Protein AF-A0A9E1IPB1-F1 (afdb_monomer_lite)

Radius of gyration: 20.77 Å; chains: 1; bounding box: 50×33×53 Å

Sequence (173 aa):
KVLGEGFGDGASAYLIPNDGGSPVAAKELKVLGAVVLEVTTPKDLGAGEYAVSVEMGGKTAKLAKAVTVAVQKEDVPCNPDVNFTIQVSKERKEIVFDRMYLRQKREVFRLTLREVDQVEYEIVPVDAGKCHVVYLRTTDGRRIIFSDELDEDLKDFAWALSRDLGKPAVEIK

Structure (mmCIF, N/CA/C/O backbone):
data_AF-A0A9E1IPB1-F1
#
_entry.id   AF-A0A9E1IPB1-F1
#
loop_
_atom_site.group_PDB
_atom_site.id
_atom_site.type_symbol
_atom_site.label_atom_id
_atom_site.label_alt_id
_atom_site.label_comp_id
_atom_site.label_asym_id
_atom_site.label_entity_id
_atom_site.label_seq_id
_atom_site.pdbx_PDB_ins_code
_atom_site.Cartn_x
_atom_site.Cartn_y
_atom_site.Cartn_z
_atom_site.occupancy
_atom_site.B_iso_or_equiv
_atom_site.auth_seq_id
_atom_site.auth_comp_id
_atom_site.auth_asym_id
_atom_site.auth_atom_id
_atom_site.pdbx_PDB_model_num
ATOM 1 N N . LYS A 1 1 ? -10.998 -3.470 25.625 1.00 38.94 1 LYS A N 1
ATOM 2 C CA . LYS A 1 1 ? -12.407 -3.645 26.057 1.00 38.94 1 LYS A CA 1
ATOM 3 C C . LYS A 1 1 ? -12.679 -2.637 27.162 1.00 38.94 1 LYS A C 1
ATOM 5 O O . LYS A 1 1 ? -12.005 -2.714 28.180 1.00 38.94 1 LYS A O 1
ATOM 10 N N . VAL A 1 2 ? -13.567 -1.669 26.934 1.00 37.44 2 VAL A N 1
ATOM 11 C CA . VAL A 1 2 ? -14.004 -0.732 27.982 1.00 37.44 2 VAL A CA 1
ATOM 12 C C . VAL A 1 2 ? -15.048 -1.466 28.813 1.00 37.44 2 VAL A C 1
ATOM 14 O O . VAL A 1 2 ? -16.058 -1.889 28.259 1.00 37.44 2 VAL A O 1
ATOM 17 N N . LEU A 1 3 ? -14.755 -1.695 30.093 1.00 38.50 3 LEU A N 1
ATOM 18 C CA . LEU A 1 3 ? -15.676 -2.334 31.028 1.00 38.50 3 LEU A CA 1
ATOM 19 C C . LEU A 1 3 ? -16.442 -1.235 31.764 1.00 38.50 3 LEU A C 1
ATOM 21 O O . LEU A 1 3 ? -15.841 -0.452 32.495 1.00 38.50 3 LEU A O 1
ATOM 25 N N . GLY A 1 4 ? -17.753 -1.168 31.563 1.00 42.09 4 GLY A N 1
ATOM 26 C CA . GLY A 1 4 ? -18.624 -0.282 32.324 1.00 42.09 4 GLY A CA 1
ATOM 27 C C . GLY A 1 4 ? -20.047 -0.809 32.307 1.00 42.09 4 GLY A C 1
ATOM 28 O O . GLY A 1 4 ? -20.657 -0.869 31.245 1.00 42.09 4 GLY A O 1
ATOM 29 N N . GLU A 1 5 ? -20.558 -1.209 33.471 1.00 43.00 5 GLU A N 1
ATOM 30 C CA . GLU A 1 5 ? -21.979 -1.503 33.641 1.00 43.00 5 GLU A CA 1
ATOM 31 C C . GLU A 1 5 ? -22.799 -0.231 33.408 1.00 43.00 5 GLU A C 1
ATOM 33 O O . GLU A 1 5 ? -22.534 0.817 34.001 1.00 43.00 5 GLU A O 1
ATOM 38 N N . GLY A 1 6 ? -23.807 -0.330 32.541 1.00 50.62 6 GLY A N 1
ATOM 39 C CA . GLY A 1 6 ? -24.823 0.707 32.372 1.00 50.62 6 GLY A CA 1
ATOM 40 C C . GLY A 1 6 ? -24.663 1.622 31.162 1.00 50.62 6 GLY A C 1
ATOM 41 O O . GLY A 1 6 ? -25.497 2.502 31.017 1.00 50.62 6 GLY A O 1
ATOM 42 N N . PHE A 1 7 ? -23.678 1.428 30.280 1.00 56.16 7 PHE A N 1
ATOM 43 C CA . PHE A 1 7 ? -23.628 2.131 28.990 1.00 56.16 7 PHE A CA 1
ATOM 44 C C . PHE A 1 7 ? -24.580 1.456 27.984 1.00 56.16 7 PHE A C 1
ATOM 46 O O . PHE A 1 7 ? -24.237 0.435 27.394 1.00 56.16 7 PHE A O 1
ATOM 53 N N . GLY A 1 8 ? -25.802 1.982 27.856 1.00 55.22 8 GLY A N 1
ATOM 54 C CA . GLY A 1 8 ? -26.822 1.513 26.907 1.00 55.22 8 GLY A CA 1
ATOM 55 C C . GLY A 1 8 ? -26.853 2.311 25.597 1.00 55.22 8 GLY A C 1
ATOM 56 O O . GLY A 1 8 ? -25.920 3.054 25.284 1.00 55.22 8 GLY A O 1
ATOM 57 N N . ASP A 1 9 ? -27.951 2.172 24.847 1.00 57.19 9 ASP A N 1
ATOM 58 C CA . ASP A 1 9 ? -28.230 2.978 23.651 1.00 57.19 9 ASP A CA 1
ATOM 59 C C . ASP A 1 9 ? -28.211 4.481 23.991 1.00 57.19 9 ASP A C 1
ATOM 61 O O . ASP A 1 9 ? -28.838 4.922 24.956 1.00 57.19 9 ASP A O 1
ATOM 65 N N . GLY A 1 10 ? -27.478 5.272 23.199 1.00 61.69 10 GLY A N 1
ATOM 66 C CA . GLY A 1 10 ? -27.316 6.721 23.400 1.00 61.69 10 GLY A CA 1
ATOM 67 C C . GLY A 1 10 ? -25.997 7.159 24.052 1.00 61.69 10 GLY A C 1
ATOM 68 O O . GLY A 1 10 ? -25.821 8.348 24.314 1.00 61.69 10 GLY A O 1
ATOM 69 N N . ALA A 1 11 ? -25.064 6.237 24.304 1.00 71.88 11 ALA A N 1
ATOM 70 C CA . ALA A 1 11 ? -23.696 6.582 24.680 1.00 71.88 11 ALA A CA 1
ATOM 71 C C . ALA A 1 11 ? -22.894 7.138 23.483 1.00 71.88 11 ALA A C 1
ATOM 73 O O . ALA A 1 11 ? -23.010 6.648 22.359 1.00 71.88 11 ALA A O 1
ATOM 74 N N . SER A 1 12 ? -22.034 8.123 23.744 1.00 78.44 12 SER A N 1
ATOM 75 C CA . SER A 1 12 ? -21.074 8.663 22.772 1.00 78.44 12 SER A CA 1
ATOM 76 C C . SER A 1 12 ? -19.667 8.187 23.111 1.00 78.44 12 SER A C 1
ATOM 78 O O . SER A 1 12 ? -19.301 8.130 24.284 1.00 78.44 12 SER A O 1
ATOM 80 N N . ALA A 1 13 ? -18.859 7.868 22.099 1.00 82.62 13 ALA A N 1
ATOM 81 C CA . ALA A 1 13 ? -17.469 7.462 22.285 1.00 82.62 13 ALA A CA 1
ATOM 82 C C . ALA A 1 13 ? -16.500 8.386 21.544 1.00 82.62 13 ALA A C 1
ATOM 84 O O . ALA A 1 13 ? -16.724 8.768 20.395 1.00 82.62 13 ALA A O 1
ATOM 85 N N . TYR A 1 14 ? -15.388 8.688 22.207 1.00 85.38 14 TYR A N 1
ATOM 86 C CA . TYR A 1 14 ? -14.323 9.548 21.714 1.00 85.38 14 TYR A CA 1
ATOM 87 C C . TYR A 1 14 ? -12.971 8.853 21.861 1.00 85.38 14 TYR A C 1
ATOM 89 O O . TYR A 1 14 ? -12.685 8.224 22.882 1.00 85.38 14 TYR A O 1
ATOM 97 N N . LEU A 1 15 ? -12.131 9.003 20.846 1.00 84.38 15 LEU A N 1
ATOM 98 C CA . LEU A 1 15 ? -10.727 8.621 20.836 1.00 84.38 15 LEU A CA 1
ATOM 99 C C . LEU A 1 15 ? -9.908 9.854 21.206 1.00 84.38 15 LEU A C 1
ATOM 101 O O . LEU A 1 15 ? -9.942 10.859 20.502 1.00 84.38 15 LEU A O 1
ATOM 105 N N . ILE A 1 16 ? -9.196 9.792 22.323 1.00 86.25 16 ILE A N 1
ATOM 106 C CA . ILE A 1 16 ? -8.392 10.897 22.841 1.00 86.25 16 ILE A CA 1
ATOM 107 C C . ILE A 1 16 ? -6.921 10.566 22.586 1.00 86.25 16 ILE A C 1
ATOM 109 O O . ILE A 1 16 ? -6.433 9.594 23.168 1.00 86.25 16 ILE A O 1
ATOM 113 N N . PRO A 1 17 ? -6.215 11.336 21.745 1.00 81.75 17 PRO A N 1
ATOM 114 C CA . PRO A 1 17 ? -4.776 11.185 21.565 1.00 81.75 17 PRO A CA 1
ATOM 115 C C . PRO A 1 17 ? -4.043 11.339 22.907 1.00 81.75 17 PRO A C 1
ATOM 117 O O . PRO A 1 17 ? -4.264 12.306 23.638 1.00 81.75 17 PRO A O 1
ATOM 120 N N . ASN A 1 18 ? -3.171 10.393 23.258 1.00 79.81 18 ASN A N 1
ATOM 121 C CA . ASN A 1 18 ? -2.411 10.467 24.514 1.00 79.81 18 ASN A CA 1
ATOM 122 C C . ASN A 1 18 ? -1.346 11.577 24.514 1.00 79.81 18 ASN A C 1
ATOM 124 O O . ASN A 1 18 ? -0.842 11.935 25.576 1.00 79.81 18 ASN A O 1
ATOM 128 N N . ASP A 1 19 ? -1.000 12.108 23.345 1.00 76.19 19 ASP A N 1
ATOM 129 C CA . ASP A 1 19 ? -0.062 13.217 23.153 1.00 76.19 19 ASP A CA 1
ATOM 130 C C . ASP A 1 19 ? -0.698 14.604 23.376 1.00 76.19 19 ASP A C 1
ATOM 132 O O . ASP A 1 19 ? -0.026 15.622 23.226 1.00 76.19 19 ASP A O 1
ATOM 136 N N . GLY A 1 20 ? -1.974 14.660 23.775 1.00 71.62 20 GLY A N 1
ATOM 137 C CA . GLY A 1 20 ? -2.682 15.909 24.064 1.00 71.62 20 GLY A CA 1
ATOM 138 C C . GLY A 1 20 ? -3.414 16.517 22.865 1.00 71.62 20 GLY A 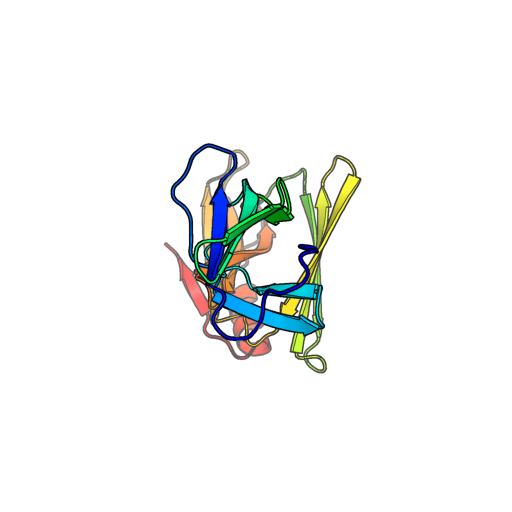C 1
ATOM 139 O O . GLY A 1 20 ? -3.884 17.651 22.958 1.00 71.62 20 GLY A O 1
ATOM 140 N N . GLY A 1 21 ? -3.537 15.782 21.755 1.00 75.31 21 GLY A N 1
ATOM 141 C CA . GLY A 1 21 ? -4.368 16.179 20.621 1.00 75.31 21 GLY A CA 1
ATOM 142 C C . GLY A 1 21 ? -5.871 16.276 20.940 1.00 75.31 21 GLY A C 1
ATOM 143 O O . GLY A 1 21 ? -6.357 15.848 21.990 1.00 75.31 21 GLY A O 1
ATOM 144 N N . SER A 1 22 ? -6.632 16.845 20.001 1.00 79.62 22 SER A N 1
ATOM 145 C CA . SER A 1 22 ? -8.088 16.986 20.144 1.00 79.62 22 SER A CA 1
ATOM 146 C C . SER A 1 22 ? -8.796 15.624 20.093 1.00 79.62 22 SER A C 1
ATOM 148 O O . SER A 1 22 ? -8.424 14.783 19.272 1.00 79.62 22 SER A O 1
ATOM 150 N N . PRO A 1 23 ? -9.834 15.394 20.921 1.00 83.69 23 PRO A N 1
ATOM 151 C CA . PRO A 1 23 ? -10.641 14.183 20.843 1.00 83.69 23 PRO A CA 1
ATOM 152 C C . PRO A 1 23 ? -11.292 14.018 19.468 1.00 83.69 23 PRO A C 1
ATOM 154 O O . PRO A 1 23 ? -11.878 14.957 18.930 1.00 83.69 23 PRO A O 1
ATOM 157 N N . VAL A 1 24 ? -11.239 12.805 18.927 1.00 84.25 24 VAL A N 1
ATOM 158 C CA . VAL A 1 24 ? -11.887 12.426 17.669 1.00 84.25 24 VAL A CA 1
ATOM 159 C C . VAL A 1 24 ? -13.099 11.561 17.990 1.00 84.25 24 VAL A C 1
ATOM 161 O O . VAL A 1 24 ? -12.994 10.610 18.764 1.00 84.25 24 VAL A O 1
ATOM 164 N N . ALA A 1 25 ? -14.261 11.864 17.414 1.00 82.19 25 ALA A N 1
ATOM 165 C CA . ALA A 1 25 ? -15.437 11.015 17.584 1.00 82.19 25 ALA A CA 1
ATOM 166 C C . ALA A 1 25 ? -15.171 9.616 17.003 1.00 82.19 25 ALA A C 1
ATOM 168 O O . ALA A 1 25 ? -14.642 9.475 15.897 1.00 82.19 25 ALA A O 1
ATOM 169 N N . ALA A 1 26 ? -15.535 8.573 17.748 1.00 77.81 26 ALA A N 1
ATOM 170 C CA . ALA A 1 26 ? -15.526 7.224 17.208 1.00 77.81 26 ALA A CA 1
ATOM 171 C C . ALA A 1 26 ? -16.524 7.118 16.047 1.00 77.81 26 ALA A C 1
ATOM 173 O O . ALA A 1 26 ? -17.582 7.747 16.062 1.00 77.81 26 ALA A O 1
ATOM 174 N N . LYS A 1 27 ? -16.199 6.294 15.049 1.00 74.94 27 LYS A N 1
ATOM 175 C CA . LYS A 1 27 ? -17.063 6.099 13.881 1.00 74.94 27 LYS A CA 1
ATOM 176 C C . LYS A 1 27 ? -18.357 5.377 14.251 1.00 74.94 27 LYS A C 1
ATOM 178 O O . LYS A 1 27 ? -19.410 5.670 13.699 1.00 74.94 27 LYS A O 1
ATOM 183 N N . GLU A 1 28 ? -18.256 4.409 15.153 1.00 72.69 28 GLU A N 1
ATOM 184 C CA . GLU A 1 28 ? -19.389 3.623 15.627 1.00 72.69 28 GLU A CA 1
ATOM 185 C C . GLU A 1 28 ? -19.116 3.134 17.051 1.00 72.69 28 GLU A C 1
ATOM 187 O O . GLU A 1 28 ? -17.975 2.797 17.386 1.00 72.69 28 GLU A O 1
ATOM 192 N N . LEU A 1 29 ? -20.169 3.077 17.864 1.00 68.75 29 LEU A N 1
ATOM 193 C CA . LEU A 1 29 ? -20.179 2.451 19.179 1.00 68.75 29 LEU A CA 1
ATOM 194 C C . LEU A 1 29 ? -21.275 1.384 19.188 1.00 68.75 29 LEU A C 1
ATOM 196 O O . LEU A 1 29 ? -22.448 1.712 19.022 1.00 68.75 29 LEU A O 1
ATOM 200 N N . LYS A 1 30 ? -20.905 0.119 19.393 1.00 67.62 30 LYS A N 1
ATOM 201 C CA . LYS A 1 30 ? -21.857 -0.987 19.558 1.00 67.62 30 LYS A CA 1
ATOM 202 C C . LYS A 1 30 ? -21.844 -1.499 20.986 1.00 67.62 30 LYS A C 1
ATOM 204 O O . LYS A 1 30 ? -20.783 -1.787 21.542 1.00 67.62 30 LYS A O 1
ATOM 209 N N . VAL A 1 31 ? -23.035 -1.676 21.545 1.00 66.38 31 VAL A N 1
ATOM 210 C CA . VAL A 1 31 ? -23.239 -2.319 22.843 1.00 66.38 31 VAL A CA 1
ATOM 211 C C . VAL A 1 31 ? -23.420 -3.817 22.607 1.00 66.38 31 VAL A C 1
ATOM 213 O O . VAL A 1 31 ? -24.425 -4.250 22.052 1.00 66.38 31 VAL A O 1
ATOM 216 N N . LEU A 1 32 ? -22.430 -4.619 23.000 1.00 65.81 32 LEU A N 1
ATOM 217 C CA . LEU A 1 32 ? -22.454 -6.083 22.847 1.00 65.81 32 LEU A CA 1
ATOM 218 C C . LEU A 1 32 ? -22.991 -6.802 24.097 1.00 65.81 32 LEU A C 1
ATOM 220 O O . LEU A 1 32 ? -23.082 -8.027 24.131 1.00 65.81 32 LEU A O 1
ATOM 224 N N . GLY A 1 33 ? -23.315 -6.047 25.144 1.00 58.88 33 GLY A N 1
ATOM 225 C CA . GLY A 1 33 ? -23.842 -6.527 26.416 1.00 58.88 33 GLY A CA 1
ATOM 226 C C . GLY A 1 33 ? -23.664 -5.471 27.502 1.00 58.88 33 GLY A C 1
ATOM 227 O O . GLY A 1 33 ? -23.094 -4.413 27.248 1.00 58.88 33 GLY A O 1
ATOM 228 N N . ALA A 1 34 ? -24.091 -5.777 28.728 1.00 58.97 34 ALA A N 1
ATOM 229 C CA . ALA A 1 34 ? -24.125 -4.813 29.834 1.00 58.97 34 ALA A CA 1
ATOM 230 C C . ALA A 1 34 ? -22.776 -4.137 30.157 1.00 58.97 34 ALA A C 1
ATOM 232 O O . ALA A 1 34 ? -22.778 -3.083 30.784 1.00 58.97 34 ALA A O 1
ATOM 233 N N . VAL A 1 35 ? -21.648 -4.738 29.751 1.00 58.81 35 VAL A N 1
ATOM 234 C CA . VAL A 1 35 ? -20.284 -4.312 30.123 1.00 58.81 35 VAL A CA 1
ATOM 235 C C . VAL A 1 35 ? -19.312 -4.307 28.934 1.00 58.81 35 VAL A C 1
ATOM 237 O O . VAL A 1 35 ? -18.114 -4.104 29.117 1.00 58.81 35 VAL A O 1
ATOM 240 N N . VAL A 1 36 ? -19.778 -4.581 27.710 1.00 61.47 36 VAL A N 1
ATOM 241 C CA . VAL A 1 36 ? -18.894 -4.709 26.540 1.00 61.47 36 VAL A CA 1
ATOM 242 C C . VAL A 1 36 ? -19.311 -3.725 25.463 1.00 61.47 36 VAL A C 1
ATOM 244 O O . VAL A 1 36 ? -20.371 -3.860 24.858 1.00 61.47 36 VAL A O 1
ATOM 247 N N . LEU A 1 37 ? -18.418 -2.774 25.205 1.00 64.50 37 LEU A N 1
ATOM 248 C CA . LEU A 1 37 ? -18.525 -1.813 24.120 1.00 64.50 37 LEU A CA 1
ATOM 249 C C . LEU A 1 37 ? -17.489 -2.128 23.041 1.00 64.50 37 LEU A C 1
ATOM 251 O O . LEU A 1 37 ? -16.305 -2.332 23.340 1.00 64.50 37 LEU A O 1
ATOM 255 N N . GLU A 1 38 ? -17.939 -2.142 21.795 1.00 68.44 38 GLU A N 1
ATOM 256 C CA . GLU A 1 38 ? -17.093 -2.186 20.608 1.00 68.44 38 GLU A CA 1
ATOM 257 C C . GLU A 1 38 ? -17.054 -0.794 19.978 1.00 68.44 38 GLU A C 1
ATOM 259 O O . GLU A 1 38 ? -18.092 -0.185 19.727 1.00 68.44 38 GLU A O 1
ATOM 264 N N . VAL A 1 39 ? -15.844 -0.282 19.758 1.00 70.06 39 VAL A N 1
ATOM 265 C CA . VAL A 1 39 ?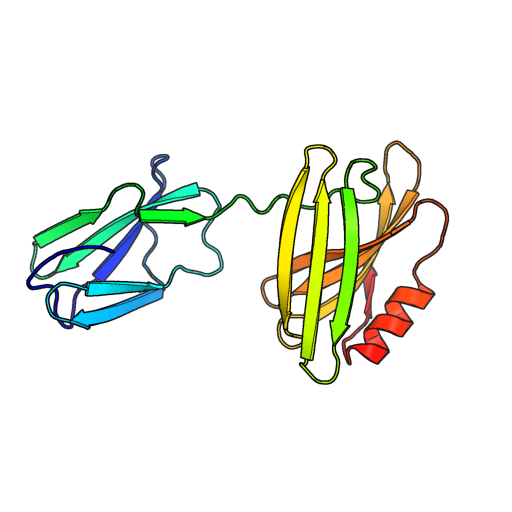 -15.599 1.056 19.214 1.00 70.06 39 VAL A CA 1
ATOM 266 C C . VAL A 1 39 ? -14.911 0.898 17.870 1.00 70.06 39 VAL A C 1
ATOM 268 O O . VAL A 1 39 ? -13.827 0.320 17.799 1.00 70.06 39 VAL A O 1
ATOM 271 N N . THR A 1 40 ? -15.515 1.438 16.817 1.00 70.31 40 THR A N 1
ATOM 272 C CA . THR A 1 40 ? -14.900 1.474 15.488 1.00 70.31 40 THR A CA 1
ATOM 273 C C . THR A 1 40 ? -14.125 2.774 15.321 1.00 70.31 40 THR A C 1
ATOM 275 O O . THR A 1 40 ? -14.680 3.868 15.459 1.00 70.31 40 THR A O 1
ATOM 278 N N . THR A 1 41 ? -12.836 2.668 15.007 1.00 71.50 41 THR A N 1
ATOM 279 C CA . THR A 1 41 ? -11.979 3.827 14.742 1.00 71.50 41 THR A CA 1
ATOM 280 C C . THR A 1 41 ? -12.264 4.417 13.352 1.00 71.50 41 THR A C 1
ATOM 282 O O . THR A 1 41 ? -12.526 3.664 12.407 1.00 71.50 41 THR A O 1
ATOM 285 N N . PRO A 1 42 ? -12.200 5.749 13.182 1.00 70.69 42 PRO A N 1
ATOM 286 C CA . PRO A 1 42 ? -12.073 6.379 11.867 1.00 70.69 42 PRO A CA 1
ATOM 287 C C . PRO A 1 42 ? -10.902 5.778 11.073 1.00 70.69 42 PRO A C 1
ATOM 289 O O . PRO A 1 42 ? -9.905 5.364 11.667 1.00 70.69 42 PRO A O 1
ATOM 292 N N . LYS A 1 43 ? -11.020 5.706 9.739 1.00 63.78 43 LYS A N 1
ATOM 293 C CA . LYS A 1 43 ? -9.962 5.138 8.875 1.00 63.78 43 LYS A CA 1
ATOM 294 C C . LYS A 1 43 ? -8.730 6.045 8.794 1.00 63.78 43 LYS A C 1
ATOM 296 O O . LYS A 1 43 ? -7.619 5.572 8.614 1.00 63.78 43 LYS A O 1
ATOM 301 N N . ASP A 1 44 ? -8.973 7.330 8.960 1.00 66.19 44 ASP A N 1
ATOM 302 C CA . ASP A 1 44 ? -8.075 8.466 8.809 1.00 66.19 44 ASP A CA 1
ATOM 303 C C . ASP A 1 44 ? -7.557 8.950 10.177 1.00 66.19 44 ASP A C 1
ATOM 305 O O . ASP A 1 44 ? -7.050 10.062 10.325 1.00 66.19 44 ASP A O 1
ATOM 309 N N . LEU A 1 45 ? -7.665 8.092 11.201 1.00 72.25 45 LEU A N 1
ATOM 310 C CA . LEU A 1 45 ? -7.038 8.346 12.487 1.00 72.25 45 LEU A CA 1
ATOM 311 C C . LEU A 1 45 ? -5.516 8.341 12.307 1.00 72.25 45 LEU A C 1
ATOM 313 O O . LEU A 1 45 ? -4.946 7.391 11.768 1.00 72.25 45 LEU A O 1
ATOM 317 N N . GLY A 1 46 ? -4.871 9.408 12.773 1.00 67.94 46 GLY A N 1
ATOM 318 C CA . GLY A 1 46 ? -3.419 9.492 12.807 1.00 67.94 46 GLY A CA 1
ATOM 319 C C . GLY A 1 46 ? -2.800 8.340 13.597 1.00 67.94 46 GLY A C 1
ATOM 320 O O . GLY A 1 46 ? -3.443 7.655 14.393 1.00 67.94 46 GLY A O 1
ATOM 321 N N . ALA A 1 47 ? -1.517 8.114 13.367 1.00 72.25 47 ALA A N 1
ATOM 322 C CA . ALA A 1 47 ? -0.774 7.156 14.158 1.00 72.25 47 ALA A CA 1
ATOM 323 C C . ALA A 1 47 ? -0.583 7.651 15.596 1.00 72.25 47 ALA A C 1
ATOM 325 O O . ALA A 1 47 ? -0.325 8.831 15.817 1.00 72.25 47 ALA A O 1
ATOM 326 N N . GLY A 1 48 ? -0.657 6.745 16.568 1.00 74.19 48 GLY A N 1
ATOM 327 C CA . GLY A 1 48 ? -0.477 7.079 17.976 1.00 74.19 48 GLY A CA 1
ATOM 328 C C . GLY A 1 48 ? -1.194 6.133 18.931 1.00 74.19 48 GLY A C 1
ATOM 329 O O . GLY A 1 48 ? -1.906 5.208 18.534 1.00 74.19 48 GLY A O 1
ATOM 330 N N . GLU A 1 49 ? -1.000 6.370 20.225 1.00 82.44 49 GLU A N 1
ATOM 331 C CA . GLU A 1 49 ? -1.808 5.748 21.270 1.00 82.44 49 GLU A CA 1
ATOM 332 C C . GLU A 1 49 ? -3.003 6.644 21.599 1.00 82.44 49 GLU A C 1
ATOM 334 O O . GLU A 1 49 ? -2.850 7.835 21.871 1.00 82.44 49 GLU A O 1
ATOM 339 N N . TYR A 1 50 ? -4.185 6.043 21.639 1.00 81.75 50 TYR A N 1
ATOM 340 C CA . TYR A 1 50 ? -5.437 6.710 21.944 1.00 81.75 50 TYR A CA 1
ATOM 341 C C . TYR A 1 50 ? -6.072 6.083 23.187 1.00 81.75 50 TYR A C 1
ATOM 343 O O . TYR A 1 50 ? -6.178 4.857 23.330 1.00 81.75 50 TYR A O 1
ATOM 351 N N . ALA A 1 51 ? -6.529 6.934 24.097 1.00 84.31 51 ALA A N 1
ATOM 352 C CA . ALA A 1 51 ? -7.493 6.561 25.117 1.00 84.31 51 ALA A CA 1
ATOM 353 C C . ALA A 1 51 ? -8.907 6.547 24.517 1.00 84.31 51 ALA A C 1
ATOM 355 O O . ALA A 1 51 ? -9.207 7.291 23.587 1.00 84.31 51 ALA A O 1
ATOM 356 N N . VAL A 1 52 ? -9.794 5.722 25.065 1.00 83.38 52 VAL A N 1
ATOM 357 C CA . VAL A 1 52 ? -11.224 5.743 24.725 1.00 83.38 52 VAL A CA 1
ATOM 358 C C . VAL A 1 52 ? -11.978 6.377 25.885 1.00 83.38 52 VAL A C 1
ATOM 360 O O . VAL A 1 52 ? -11.833 5.935 27.024 1.00 83.38 52 VAL A O 1
ATOM 363 N N . SER A 1 53 ? -12.786 7.394 25.598 1.00 84.19 53 SER A N 1
ATOM 364 C CA . SER A 1 53 ? -13.711 8.019 26.543 1.00 84.19 53 SER A CA 1
ATOM 365 C C . SER A 1 53 ? -15.139 7.750 26.094 1.00 84.19 53 SER A C 1
ATOM 367 O O . SER A 1 53 ? -15.477 8.037 24.949 1.00 84.19 53 SER A O 1
ATOM 369 N N . VAL A 1 54 ? -15.965 7.202 26.979 1.00 82.56 54 VAL A N 1
ATOM 370 C CA . VAL A 1 54 ? -17.386 6.944 26.730 1.00 82.56 54 VAL A CA 1
ATOM 371 C C . VAL A 1 54 ? -18.207 7.819 27.662 1.00 82.56 54 VAL A C 1
ATOM 373 O O . VAL A 1 54 ? -17.987 7.802 28.874 1.00 82.56 54 VAL A O 1
ATOM 376 N N . GLU A 1 55 ? -19.140 8.576 27.099 1.00 81.19 55 GLU A N 1
ATOM 377 C CA . GLU A 1 55 ? -20.017 9.488 27.828 1.00 81.19 55 GLU A CA 1
ATOM 378 C C . GLU A 1 55 ? -21.475 9.068 27.692 1.00 81.19 55 GLU A C 1
ATOM 380 O O . GLU A 1 55 ? -21.955 8.792 26.593 1.00 81.19 55 GLU A O 1
ATOM 385 N N . MET A 1 56 ? -22.191 9.031 28.816 1.00 75.94 56 MET A N 1
ATOM 386 C CA . MET A 1 56 ? -23.625 8.763 28.834 1.00 75.94 56 MET A CA 1
ATOM 387 C C . MET A 1 56 ? -24.270 9.362 30.088 1.00 75.94 56 MET A C 1
ATOM 389 O O . MET A 1 56 ? -23.835 9.094 31.208 1.00 75.94 56 MET A O 1
ATOM 393 N N . GLY A 1 57 ? -25.315 10.178 29.914 1.00 70.38 57 GLY A N 1
ATOM 394 C CA . GLY A 1 57 ? -26.094 10.735 31.030 1.00 70.38 57 GLY A CA 1
ATOM 395 C C . GLY A 1 57 ? -25.261 11.517 32.057 1.00 70.38 57 GLY A C 1
ATOM 396 O O . GLY A 1 57 ? -25.529 11.428 33.252 1.00 70.38 57 GLY A O 1
ATOM 397 N N . GLY A 1 58 ? -24.211 12.217 31.611 1.00 73.12 58 GLY A N 1
ATOM 398 C CA . GLY A 1 58 ? -23.290 12.965 32.479 1.00 73.12 58 GLY A CA 1
ATOM 399 C C . GLY A 1 58 ? -22.236 12.115 33.201 1.00 73.12 58 GLY A C 1
ATOM 400 O O . GLY A 1 58 ? -21.455 12.655 33.982 1.00 73.12 58 GLY A O 1
ATOM 401 N N . LYS A 1 59 ? -22.184 10.799 32.954 1.00 73.56 59 LYS A N 1
ATOM 402 C CA . LYS A 1 59 ? -21.106 9.917 33.419 1.00 73.56 59 LYS A CA 1
ATOM 403 C C . LYS A 1 59 ? -20.082 9.709 32.309 1.00 73.56 59 LYS A C 1
ATOM 405 O O . LYS A 1 59 ? -20.460 9.454 31.167 1.00 73.56 59 LYS A O 1
ATOM 410 N N . THR A 1 60 ? -18.802 9.734 32.672 1.00 78.44 60 THR A N 1
ATOM 411 C CA . THR A 1 60 ? -17.687 9.475 31.755 1.00 78.44 60 THR A CA 1
ATOM 412 C C . THR A 1 60 ? -16.879 8.278 32.247 1.00 78.44 60 THR A C 1
ATOM 414 O O . THR A 1 60 ? -16.409 8.275 33.384 1.00 78.44 60 THR A O 1
ATOM 417 N N . ALA A 1 61 ? -16.670 7.282 31.387 1.00 76.62 61 ALA A N 1
ATOM 418 C CA . ALA A 1 61 ? -15.694 6.215 31.604 1.00 76.62 61 ALA A CA 1
ATOM 419 C C . ALA A 1 61 ? -14.516 6.393 30.645 1.00 76.62 61 ALA A C 1
ATOM 421 O O . ALA A 1 61 ? -14.713 6.603 29.450 1.00 76.62 61 ALA A O 1
ATOM 422 N N . LYS A 1 62 ? -13.287 6.291 31.160 1.00 76.62 62 LYS A N 1
ATOM 423 C CA . LYS A 1 62 ? -12.062 6.393 30.359 1.00 76.62 62 LYS A CA 1
ATOM 424 C C . LYS A 1 62 ? -11.248 5.116 30.462 1.00 76.62 62 LYS A C 1
ATOM 426 O O . LYS A 1 62 ? -10.962 4.647 31.560 1.00 76.62 62 LYS A O 1
ATOM 431 N N . LEU A 1 63 ? -10.826 4.599 29.315 1.00 74.94 63 LEU A N 1
ATOM 432 C CA . LEU A 1 63 ? -9.839 3.535 29.212 1.00 74.94 63 LEU A CA 1
ATOM 433 C C . LEU A 1 63 ? -8.578 4.107 28.567 1.00 74.94 63 LEU A C 1
ATOM 435 O O . LEU A 1 63 ? -8.560 4.410 27.373 1.00 74.94 63 LEU A O 1
ATOM 439 N N . ALA A 1 64 ? -7.532 4.280 29.370 1.00 73.62 64 ALA A N 1
ATOM 440 C CA . ALA A 1 64 ? -6.240 4.750 28.885 1.00 73.62 64 ALA A CA 1
ATOM 441 C C . ALA A 1 64 ? -5.585 3.699 27.976 1.00 73.62 64 ALA A C 1
ATOM 443 O O . ALA A 1 64 ? -5.713 2.502 28.232 1.00 73.62 64 ALA A O 1
ATOM 444 N N . LYS A 1 65 ? -4.870 4.156 26.935 1.00 70.75 65 LYS A N 1
ATOM 445 C CA . LYS A 1 65 ? -4.117 3.295 25.996 1.00 70.75 65 LYS A CA 1
ATOM 446 C C . LYS A 1 65 ? -4.953 2.145 25.418 1.00 70.75 65 LYS A C 1
ATOM 448 O O . LYS A 1 65 ? -4.490 1.016 25.287 1.00 70.75 65 LYS A O 1
ATOM 453 N N . ALA A 1 66 ? -6.216 2.427 25.115 1.00 69.88 66 ALA A N 1
ATOM 454 C CA . ALA A 1 66 ? -7.167 1.428 24.647 1.00 69.88 66 ALA A CA 1
ATOM 455 C C . ALA A 1 66 ? -6.940 1.032 23.183 1.00 69.88 66 ALA A C 1
ATOM 457 O O . ALA A 1 66 ? -7.297 -0.078 22.789 1.00 69.88 66 ALA A O 1
ATOM 458 N N . VAL A 1 67 ? -6.392 1.951 22.387 1.00 71.56 67 VAL A N 1
ATOM 459 C CA . VAL A 1 67 ? -6.194 1.796 20.947 1.00 71.56 67 VAL A CA 1
ATOM 460 C C . VAL A 1 67 ? -4.787 2.263 20.599 1.00 71.56 67 VAL A C 1
ATOM 462 O O . VAL A 1 67 ? -4.380 3.355 20.981 1.00 71.56 67 VAL A O 1
ATOM 465 N N . THR A 1 68 ? -4.055 1.455 19.841 1.00 72.25 68 THR A N 1
ATOM 466 C CA . THR A 1 68 ? -2.787 1.858 19.231 1.00 72.25 68 THR A CA 1
ATOM 467 C C . THR A 1 68 ? -2.975 1.825 17.725 1.00 72.25 68 THR A C 1
ATOM 469 O O . THR A 1 68 ? -3.192 0.757 17.154 1.00 72.25 68 THR A O 1
ATOM 472 N N . VAL A 1 69 ? -2.901 2.988 17.084 1.00 67.88 69 VAL A N 1
ATOM 473 C CA . VAL A 1 69 ? -2.808 3.088 15.628 1.00 67.88 69 VAL A CA 1
ATOM 474 C C . VAL A 1 69 ? -1.331 3.134 15.283 1.00 67.88 69 VAL A C 1
ATOM 476 O O . VAL A 1 69 ? -0.614 4.050 15.681 1.00 67.88 69 VAL A O 1
ATOM 479 N N . ALA A 1 70 ? -0.846 2.103 14.598 1.00 60.59 70 ALA A N 1
ATOM 480 C CA . ALA A 1 70 ? 0.550 2.050 14.199 1.00 60.59 70 ALA A CA 1
ATOM 481 C C . ALA A 1 70 ? 0.872 3.200 13.233 1.00 60.59 70 ALA A C 1
ATOM 483 O O . ALA A 1 70 ? 0.079 3.508 12.343 1.00 60.59 70 ALA A O 1
ATOM 484 N N . VAL A 1 71 ? 2.060 3.794 13.387 1.00 54.66 71 VAL A N 1
ATOM 485 C CA . VAL A 1 71 ? 2.648 4.641 12.343 1.00 54.66 71 VAL A CA 1
ATOM 486 C C . VAL A 1 71 ? 2.792 3.771 11.111 1.00 54.66 71 VAL A C 1
ATOM 488 O O . VAL A 1 71 ? 3.583 2.826 11.116 1.00 54.66 71 VAL A O 1
ATOM 491 N N . GLN A 1 72 ? 1.995 4.064 10.084 1.00 55.94 72 GLN A N 1
ATOM 492 C CA . GLN A 1 72 ? 2.229 3.494 8.770 1.00 55.94 72 GLN A CA 1
ATOM 493 C C . GLN A 1 72 ? 3.555 4.064 8.299 1.00 55.94 72 GLN A C 1
ATOM 495 O O . GLN A 1 72 ? 3.680 5.254 8.020 1.00 55.94 72 GLN A O 1
ATOM 500 N N . LYS A 1 73 ? 4.582 3.223 8.337 1.00 57.81 73 LYS A N 1
ATOM 501 C CA . LYS A 1 73 ? 5.884 3.579 7.808 1.00 57.81 73 LYS A CA 1
ATOM 502 C C . LYS A 1 73 ? 5.710 3.591 6.295 1.00 57.81 73 LYS A C 1
ATOM 504 O O . LYS A 1 73 ? 5.426 2.542 5.724 1.00 57.81 73 LYS A O 1
ATOM 509 N N . GLU A 1 74 ? 5.798 4.763 5.676 1.00 66.44 74 GLU A N 1
ATOM 510 C CA . GLU A 1 74 ? 5.878 4.829 4.219 1.00 66.44 74 GLU A CA 1
ATOM 511 C C . GLU A 1 74 ? 7.095 4.013 3.784 1.00 66.44 74 GLU A C 1
ATOM 513 O O . GLU A 1 74 ? 8.189 4.153 4.348 1.00 66.44 74 GLU A O 1
ATOM 518 N N . ASP A 1 75 ? 6.885 3.086 2.852 1.00 77.00 75 ASP A N 1
ATOM 519 C CA . ASP A 1 75 ? 7.991 2.307 2.321 1.00 77.00 75 ASP A CA 1
ATOM 520 C C . ASP A 1 75 ? 8.878 3.216 1.484 1.00 77.00 75 ASP A C 1
ATOM 522 O O . ASP A 1 75 ? 8.404 4.023 0.684 1.00 77.00 75 ASP A O 1
ATOM 526 N N . VAL A 1 76 ? 10.180 3.068 1.687 1.00 87.12 76 VAL A N 1
ATOM 527 C CA . VAL A 1 76 ? 11.187 3.779 0.910 1.00 87.12 76 VAL A CA 1
ATOM 528 C C . VAL A 1 76 ? 11.470 2.942 -0.339 1.00 87.12 76 VAL A C 1
ATOM 530 O O . VAL A 1 76 ? 11.814 1.770 -0.176 1.00 87.12 76 VAL A O 1
ATO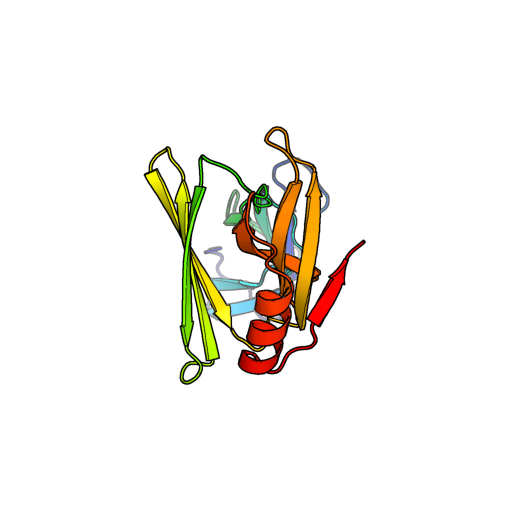M 533 N N . PRO A 1 77 ? 11.333 3.501 -1.553 1.00 91.12 77 PRO A N 1
ATOM 534 C CA . PRO A 1 77 ? 11.677 2.799 -2.784 1.00 91.12 77 PRO A CA 1
ATOM 535 C C . PRO A 1 77 ? 13.132 2.338 -2.840 1.00 91.12 77 PRO A C 1
ATOM 537 O O . PRO A 1 77 ? 14.032 3.059 -2.405 1.00 91.12 77 PRO A O 1
ATOM 540 N N . CYS A 1 78 ? 13.347 1.153 -3.405 1.00 91.62 78 CYS A N 1
ATOM 541 C CA . CYS A 1 78 ? 14.634 0.486 -3.570 1.00 91.62 78 CYS A CA 1
ATOM 542 C C . CYS A 1 78 ? 15.440 0.434 -2.264 1.00 91.62 78 CYS A C 1
ATOM 544 O O . CYS A 1 78 ? 16.657 0.629 -2.251 1.00 91.62 78 CYS A O 1
ATOM 546 N N . ASN A 1 79 ? 14.755 0.209 -1.138 1.00 89.19 79 ASN A N 1
ATOM 547 C CA . ASN A 1 79 ? 15.399 0.123 0.164 1.00 89.19 79 ASN A CA 1
ATOM 548 C C . ASN A 1 79 ? 16.110 -1.234 0.322 1.00 89.19 79 ASN A C 1
ATOM 550 O O . ASN A 1 79 ? 15.426 -2.253 0.439 1.00 89.19 79 ASN A O 1
ATOM 554 N N . PRO A 1 80 ? 17.454 -1.268 0.428 1.00 85.69 80 PRO A N 1
ATOM 555 C CA . PRO A 1 80 ? 18.209 -2.519 0.533 1.00 85.69 80 PRO A CA 1
ATOM 556 C C . PRO A 1 80 ? 17.924 -3.287 1.832 1.00 85.69 80 PRO A C 1
ATOM 558 O O . PRO A 1 80 ? 18.252 -4.468 1.947 1.00 85.69 80 PRO A O 1
ATOM 561 N N . ASP A 1 81 ? 17.303 -2.6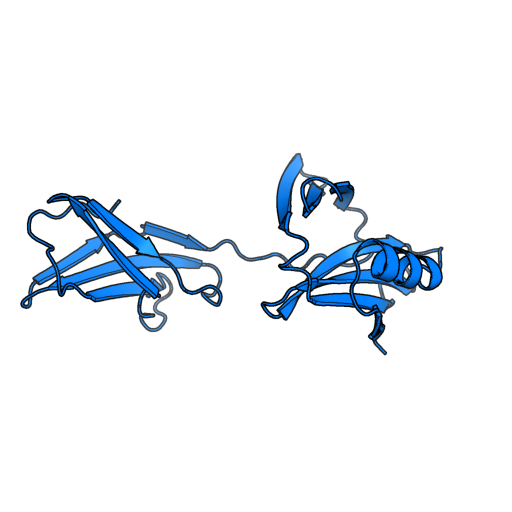30 2.815 1.00 86.25 81 ASP A N 1
ATOM 562 C CA . ASP A 1 81 ? 16.975 -3.223 4.103 1.00 86.25 81 ASP A CA 1
ATOM 563 C C . ASP A 1 81 ? 15.619 -3.945 4.114 1.00 86.25 81 ASP A C 1
ATOM 565 O O . ASP A 1 81 ? 15.209 -4.454 5.168 1.00 86.25 81 ASP A O 1
ATOM 569 N N . VAL A 1 82 ? 14.897 -3.965 2.989 1.00 83.31 82 VAL A N 1
ATOM 570 C CA . VAL A 1 82 ? 13.545 -4.523 2.884 1.00 83.31 82 VAL A CA 1
ATOM 571 C C . VAL A 1 82 ? 13.457 -5.479 1.708 1.00 83.31 82 VAL A C 1
ATOM 573 O O . VAL A 1 82 ? 13.708 -5.107 0.572 1.00 83.31 82 VAL A O 1
ATOM 576 N N . ASN A 1 83 ? 13.026 -6.706 1.987 1.00 82.31 83 ASN A N 1
ATOM 577 C CA . ASN A 1 83 ? 12.647 -7.663 0.956 1.00 82.31 83 ASN A CA 1
ATOM 578 C C . ASN A 1 83 ? 11.127 -7.815 0.922 1.00 82.31 83 ASN A C 1
ATOM 580 O O . ASN A 1 83 ? 10.489 -7.967 1.971 1.00 82.31 83 ASN A O 1
ATOM 584 N N . PHE A 1 84 ? 10.565 -7.830 -0.285 1.00 84.00 84 PHE A N 1
ATOM 585 C CA . PHE A 1 84 ? 9.137 -7.999 -0.520 1.00 84.00 84 PHE A CA 1
ATOM 586 C C . PHE A 1 84 ? 8.866 -9.354 -1.172 1.00 84.00 84 PHE A C 1
ATOM 588 O O . PHE A 1 84 ? 9.554 -9.788 -2.091 1.00 84.00 84 PHE A O 1
ATOM 595 N N . THR A 1 85 ? 7.830 -10.039 -0.710 1.00 86.12 85 THR A N 1
ATOM 596 C CA . THR A 1 85 ? 7.203 -11.135 -1.445 1.00 86.12 85 THR A CA 1
ATOM 597 C C . THR A 1 85 ? 5.723 -10.837 -1.540 1.00 86.12 85 THR A C 1
ATOM 599 O O . THR A 1 85 ? 5.056 -10.613 -0.530 1.00 86.12 85 THR A O 1
ATOM 602 N N . ILE A 1 86 ? 5.207 -10.803 -2.765 1.00 89.25 86 ILE A N 1
ATOM 603 C CA . ILE A 1 86 ? 3.823 -10.428 -3.027 1.00 89.25 86 ILE A CA 1
ATOM 604 C C . ILE A 1 86 ? 3.133 -11.545 -3.787 1.00 89.25 86 ILE A C 1
ATOM 606 O O . ILE A 1 86 ? 3.662 -12.096 -4.750 1.00 89.25 86 ILE A O 1
ATOM 610 N N . GLN A 1 87 ? 1.937 -11.892 -3.326 1.00 89.25 87 GLN A N 1
ATOM 611 C CA . GLN A 1 87 ? 1.105 -12.920 -3.934 1.00 89.25 87 GLN A CA 1
ATOM 612 C C . GLN A 1 87 ? -0.250 -12.328 -4.289 1.00 89.25 87 GLN A C 1
ATOM 614 O O . GLN A 1 87 ? -0.947 -11.791 -3.429 1.00 89.25 87 GLN A O 1
ATOM 619 N N . VAL A 1 88 ? -0.644 -12.462 -5.552 1.00 88.88 88 VAL A N 1
ATOM 620 C CA . VAL A 1 88 ? -1.964 -12.046 -6.033 1.00 88.88 88 VAL A CA 1
ATOM 621 C C . VAL A 1 88 ? -2.831 -13.286 -6.221 1.00 88.88 88 VAL A C 1
ATOM 623 O O . VAL A 1 88 ? -2.504 -14.165 -7.016 1.00 88.88 88 VAL A O 1
ATOM 626 N N . SER A 1 89 ? -3.964 -13.355 -5.521 1.00 87.81 89 SER A N 1
ATOM 627 C CA . SER A 1 89 ? -4.973 -14.397 -5.719 1.00 87.81 89 SER A CA 1
ATOM 628 C C . SER A 1 89 ? -6.212 -13.811 -6.388 1.00 87.81 89 SER A C 1
ATOM 630 O O . SER A 1 89 ? -7.021 -13.129 -5.754 1.00 87.81 89 SER A O 1
ATOM 632 N N . LYS A 1 90 ? -6.396 -14.110 -7.680 1.00 80.94 90 LYS A N 1
ATOM 633 C CA . LYS A 1 90 ? -7.588 -13.688 -8.438 1.00 80.94 90 LYS A CA 1
ATOM 634 C C . LYS A 1 90 ? -8.866 -14.372 -7.935 1.00 80.94 90 LYS A C 1
ATOM 636 O O . LYS A 1 90 ? -9.909 -13.728 -7.867 1.00 80.94 90 LYS A O 1
ATOM 641 N N . GLU A 1 91 ? -8.779 -15.638 -7.520 1.00 84.12 91 GLU A N 1
ATOM 642 C CA . GLU A 1 91 ? -9.915 -16.393 -6.967 1.00 84.12 91 GLU A CA 1
ATOM 643 C C . GLU A 1 91 ? -10.417 -15.794 -5.651 1.00 84.12 91 GLU A C 1
ATOM 645 O O . GLU A 1 91 ? -11.615 -15.563 -5.483 1.00 84.12 91 GLU A O 1
ATOM 650 N N . ARG A 1 92 ? -9.495 -15.487 -4.731 1.00 82.88 92 ARG A N 1
ATOM 651 C CA . ARG A 1 92 ? -9.822 -14.892 -3.427 1.00 82.88 92 ARG A CA 1
ATOM 652 C C . ARG A 1 92 ? -9.976 -13.374 -3.478 1.00 82.88 92 ARG A C 1
ATOM 654 O O . ARG A 1 92 ? -10.427 -12.777 -2.506 1.00 82.88 92 ARG A O 1
ATOM 661 N N . LYS A 1 93 ? -9.641 -12.756 -4.615 1.00 89.06 93 LYS A N 1
ATOM 662 C CA . LYS A 1 93 ? -9.640 -11.303 -4.827 1.00 89.06 93 LYS A CA 1
ATOM 663 C C . LYS A 1 93 ? -8.825 -10.576 -3.756 1.00 89.06 93 LYS A C 1
ATOM 665 O O . LYS A 1 93 ? -9.247 -9.534 -3.251 1.00 89.06 93 LYS A O 1
ATOM 670 N N . GLU A 1 94 ? -7.656 -11.121 -3.439 1.00 90.00 94 GLU A N 1
ATOM 671 C CA . GLU A 1 94 ? -6.740 -10.593 -2.429 1.00 90.00 94 GLU A CA 1
ATOM 672 C C . GLU A 1 94 ? -5.310 -10.491 -2.962 1.00 90.00 94 GLU A C 1
ATOM 674 O O . GLU A 1 94 ? -4.893 -11.245 -3.845 1.00 90.00 94 GLU A O 1
ATOM 679 N N . ILE A 1 95 ? -4.564 -9.557 -2.388 1.00 90.75 95 ILE A N 1
ATOM 680 C CA . ILE A 1 95 ? -3.129 -9.381 -2.554 1.00 90.75 95 ILE A CA 1
ATOM 681 C C . ILE A 1 95 ? -2.518 -9.517 -1.165 1.00 90.75 95 ILE A C 1
ATOM 683 O O . ILE A 1 95 ? -2.920 -8.820 -0.229 1.00 90.75 95 ILE A O 1
ATOM 687 N N . VAL A 1 96 ? -1.579 -10.441 -1.019 1.00 89.75 96 VAL A N 1
ATOM 688 C CA . VAL A 1 96 ? -0.851 -10.679 0.225 1.00 89.75 96 VAL A CA 1
ATOM 689 C C . VAL A 1 96 ? 0.540 -10.096 0.070 1.00 89.75 96 VAL A C 1
ATOM 691 O O . VAL A 1 96 ? 1.271 -10.481 -0.839 1.00 89.75 96 VAL A O 1
ATOM 694 N N . PHE A 1 97 ? 0.886 -9.189 0.973 1.00 89.00 97 PHE A N 1
ATOM 695 C CA . PHE A 1 97 ? 2.210 -8.602 1.084 1.00 89.00 97 PHE A CA 1
ATOM 696 C C . PHE A 1 97 ? 2.920 -9.252 2.260 1.00 89.00 97 PHE A C 1
ATOM 698 O O . PHE A 1 97 ? 2.385 -9.271 3.369 1.00 89.00 97 PHE A O 1
ATOM 705 N N . ASP A 1 98 ? 4.112 -9.774 2.017 1.00 88.00 98 ASP A N 1
ATOM 706 C CA . ASP A 1 98 ? 5.012 -10.306 3.030 1.00 88.00 98 ASP A CA 1
ATOM 707 C C . ASP A 1 98 ? 6.325 -9.529 2.966 1.00 88.00 98 ASP A C 1
ATOM 709 O O . ASP A 1 98 ? 7.060 -9.602 1.981 1.00 88.00 98 ASP A O 1
ATOM 713 N N . ARG A 1 99 ? 6.576 -8.720 3.992 1.00 86.00 99 ARG A N 1
ATOM 714 C CA . ARG A 1 99 ? 7.719 -7.813 4.065 1.00 86.00 99 ARG A CA 1
ATOM 715 C C . ARG A 1 99 ? 8.676 -8.282 5.129 1.00 86.00 99 ARG A C 1
ATOM 717 O O . ARG A 1 99 ? 8.286 -8.462 6.284 1.00 86.00 99 ARG A O 1
ATOM 724 N N . MET A 1 100 ? 9.937 -8.416 4.755 1.00 83.31 100 MET A N 1
ATOM 725 C CA . MET A 1 100 ? 11.002 -8.803 5.661 1.00 83.31 100 MET A CA 1
ATOM 726 C C . MET A 1 100 ? 12.026 -7.678 5.756 1.00 83.31 100 MET A C 1
ATOM 728 O O . MET A 1 100 ? 12.779 -7.427 4.821 1.00 83.31 100 MET A O 1
ATOM 732 N N . TYR A 1 101 ? 12.053 -7.014 6.909 1.00 81.81 101 TYR A N 1
ATOM 733 C CA . TYR A 1 101 ? 13.040 -5.986 7.223 1.00 81.81 101 TYR A CA 1
ATOM 734 C C . TYR A 1 101 ? 14.317 -6.646 7.781 1.00 81.81 101 TYR A C 1
ATOM 736 O O . TYR A 1 101 ? 14.217 -7.587 8.573 1.00 81.81 101 TYR A O 1
ATOM 744 N N . LEU A 1 102 ? 15.510 -6.123 7.459 1.00 73.19 102 LEU A N 1
ATOM 745 C CA . LEU A 1 102 ? 16.824 -6.666 7.876 1.00 73.19 102 LEU A CA 1
ATOM 746 C C . LEU A 1 102 ? 16.962 -6.956 9.384 1.00 73.19 102 LEU A C 1
ATOM 748 O O . LEU A 1 102 ? 17.746 -7.811 9.786 1.00 73.19 102 LEU A O 1
ATOM 752 N N . ARG A 1 103 ? 16.181 -6.289 10.243 1.00 71.00 103 ARG A N 1
ATOM 753 C CA . ARG A 1 103 ? 16.146 -6.525 11.702 1.00 71.00 103 ARG A CA 1
ATOM 754 C C . ARG A 1 103 ? 15.092 -7.556 12.145 1.00 71.00 103 ARG A C 1
ATOM 756 O O . ARG A 1 103 ? 14.581 -7.462 13.256 1.00 71.00 103 ARG A O 1
ATOM 763 N N . GLN A 1 104 ? 14.744 -8.510 11.276 1.00 60.56 104 GLN A N 1
ATOM 764 C CA . GLN A 1 104 ? 13.784 -9.609 11.498 1.00 60.56 104 GLN A CA 1
ATOM 765 C C . GLN A 1 104 ? 12.352 -9.193 11.866 1.00 60.56 104 GLN A C 1
ATOM 767 O O . GLN A 1 104 ? 11.550 -10.016 12.311 1.00 60.56 104 GLN A O 1
ATOM 772 N N . LYS A 1 105 ? 11.976 -7.931 11.643 1.00 73.75 105 LYS A N 1
ATOM 773 C CA . LYS A 1 105 ? 10.563 -7.560 11.683 1.00 73.75 105 LYS A CA 1
ATOM 774 C C . LYS A 1 105 ? 9.937 -8.092 10.395 1.00 73.75 105 LYS A C 1
ATOM 776 O O . LYS A 1 105 ? 10.330 -7.671 9.311 1.00 73.75 105 LYS A O 1
ATOM 781 N N . ARG A 1 106 ? 9.014 -9.044 10.517 1.00 82.00 106 ARG A N 1
ATOM 782 C CA . ARG A 1 106 ? 8.178 -9.507 9.407 1.00 82.00 106 ARG A CA 1
ATOM 783 C C . ARG A 1 106 ? 6.822 -8.835 9.512 1.00 82.00 106 ARG A C 1
ATOM 785 O O . ARG A 1 106 ? 6.207 -8.860 10.577 1.00 82.00 106 ARG A O 1
ATOM 792 N N . GLU A 1 107 ? 6.365 -8.251 8.421 1.00 79.88 107 GLU A N 1
ATOM 793 C CA . GLU A 1 107 ? 5.039 -7.663 8.324 1.00 79.88 107 GLU A CA 1
ATOM 794 C C . GLU A 1 107 ? 4.273 -8.358 7.209 1.00 79.88 107 GLU A C 1
ATOM 796 O O . GLU A 1 107 ? 4.668 -8.307 6.047 1.00 79.88 107 GLU A O 1
ATOM 801 N N . VAL A 1 108 ? 3.181 -9.025 7.582 1.00 83.50 108 VAL A N 1
ATOM 802 C CA . VAL A 1 108 ? 2.253 -9.619 6.624 1.00 83.50 108 VAL A CA 1
ATOM 803 C C . VAL A 1 108 ? 0.946 -8.861 6.708 1.00 83.50 108 VAL A C 1
ATOM 805 O O . VAL A 1 108 ? 0.295 -8.862 7.755 1.00 83.50 108 VAL A O 1
ATOM 808 N N . PHE A 1 109 ? 0.532 -8.263 5.601 1.00 83.62 109 PHE A N 1
ATOM 809 C CA . PHE A 1 109 ? -0.789 -7.664 5.491 1.00 83.62 109 PHE A CA 1
ATOM 810 C C . PHE A 1 109 ? -1.453 -8.065 4.182 1.00 83.62 109 PHE A C 1
ATOM 812 O O . PHE A 1 109 ? -0.828 -8.552 3.239 1.00 83.62 109 PHE A O 1
ATOM 819 N N . ARG A 1 110 ? -2.773 -7.913 4.164 1.00 87.56 110 ARG A N 1
ATOM 820 C CA . ARG A 1 110 ? -3.615 -8.283 3.035 1.00 87.56 110 ARG A CA 1
ATOM 821 C C . ARG A 1 110 ? -4.371 -7.065 2.564 1.00 87.56 110 ARG A C 1
ATOM 823 O O . ARG A 1 110 ? -4.804 -6.253 3.378 1.00 87.56 110 ARG A O 1
ATOM 830 N N . LEU A 1 111 ? -4.551 -6.994 1.260 1.00 87.94 111 LEU A N 1
ATOM 831 C CA . LEU A 1 111 ? -5.372 -5.997 0.615 1.00 87.94 111 LEU A CA 1
ATOM 832 C C . LEU A 1 111 ? -6.364 -6.700 -0.303 1.00 87.94 111 LEU A C 1
ATOM 834 O O . LEU A 1 111 ? -5.986 -7.565 -1.090 1.00 87.94 111 LEU A O 1
ATOM 838 N N . THR A 1 112 ? -7.640 -6.351 -0.219 1.00 91.00 112 THR A N 1
ATOM 839 C CA . THR A 1 112 ? -8.619 -6.858 -1.181 1.00 91.00 112 THR A CA 1
ATOM 840 C C . THR A 1 112 ? -8.505 -6.089 -2.495 1.00 91.00 112 THR A C 1
ATOM 842 O O . THR A 1 112 ? -8.228 -4.891 -2.514 1.00 91.00 112 THR A O 1
ATOM 845 N N . LEU A 1 113 ? -8.800 -6.733 -3.627 1.00 90.06 113 LEU A N 1
ATOM 846 C CA . LEU A 1 113 ? -8.788 -6.059 -4.936 1.00 90.06 113 LEU A CA 1
ATOM 847 C C . LEU A 1 113 ? -9.790 -4.896 -5.031 1.00 90.06 113 LEU A C 1
ATOM 849 O O . LEU A 1 113 ? -9.676 -4.039 -5.905 1.00 90.06 113 LEU A O 1
ATOM 853 N N . ARG A 1 114 ? -10.792 -4.857 -4.147 1.00 89.56 114 ARG A N 1
ATOM 854 C CA . ARG A 1 114 ? -11.740 -3.739 -4.050 1.00 89.56 114 ARG A CA 1
ATOM 855 C C . ARG A 1 114 ? -11.123 -2.500 -3.411 1.00 89.56 114 ARG A C 1
ATOM 857 O O . ARG A 1 114 ? -11.564 -1.405 -3.726 1.00 89.56 114 ARG A O 1
ATOM 864 N N . GLU A 1 115 ? -10.136 -2.681 -2.543 1.00 90.75 115 GLU A N 1
ATOM 865 C CA . GLU A 1 115 ? -9.418 -1.591 -1.883 1.00 90.75 115 GLU A CA 1
ATOM 866 C C . GLU A 1 115 ? -8.324 -0.995 -2.770 1.00 90.75 115 GLU A C 1
ATOM 868 O O . GLU A 1 115 ? -7.836 0.081 -2.450 1.00 90.75 115 GLU A O 1
ATOM 873 N N . VAL A 1 116 ? -7.958 -1.647 -3.882 1.00 94.25 116 VAL A N 1
ATOM 874 C CA . VAL A 1 116 ? -7.112 -1.047 -4.926 1.00 94.25 116 VAL A CA 1
ATOM 875 C C . VAL A 1 116 ? -7.965 -0.116 -5.776 1.00 94.25 116 VAL A C 1
ATOM 877 O O . VAL A 1 116 ? -8.967 -0.547 -6.347 1.00 94.25 116 VAL A O 1
ATOM 880 N N . ASP A 1 117 ? -7.547 1.132 -5.906 1.00 95.38 117 ASP A N 1
ATOM 881 C CA . ASP A 1 117 ? -8.145 2.103 -6.817 1.00 95.38 117 ASP A CA 1
ATOM 882 C C . ASP A 1 117 ? -7.453 2.058 -8.185 1.00 95.38 117 ASP A C 1
ATOM 884 O O . ASP A 1 117 ? -8.096 1.793 -9.201 1.00 95.38 117 ASP A O 1
ATOM 888 N N . GLN A 1 118 ? -6.122 2.187 -8.199 1.00 97.00 118 GLN A N 1
ATOM 889 C CA . GLN A 1 118 ? -5.317 2.219 -9.421 1.00 97.00 118 GLN A CA 1
ATOM 890 C C . GLN A 1 118 ? -3.905 1.656 -9.212 1.00 97.00 118 GLN A C 1
ATOM 892 O O . GLN A 1 118 ? -3.422 1.536 -8.084 1.00 97.00 118 GLN A O 1
ATOM 897 N N . VAL A 1 119 ? -3.248 1.314 -10.320 1.00 97.94 119 VAL A N 1
ATOM 898 C CA . VAL A 1 119 ? -1.811 1.026 -10.378 1.00 97.94 119 VAL A CA 1
ATOM 899 C C . VAL A 1 119 ? -1.089 2.302 -10.799 1.00 97.94 119 VAL A C 1
ATOM 901 O O . VAL A 1 119 ? -1.507 2.972 -11.742 1.00 97.94 119 VAL A O 1
ATOM 904 N N . GLU A 1 120 ? -0.007 2.648 -10.118 1.00 98.12 120 GLU A N 1
ATOM 905 C CA . GLU A 1 120 ? 0.801 3.823 -10.438 1.00 98.12 120 GLU A CA 1
ATOM 906 C C . GLU A 1 120 ? 2.223 3.389 -10.756 1.00 98.12 120 GLU A C 1
ATOM 908 O O . GLU A 1 120 ? 2.774 2.527 -10.077 1.00 98.12 120 GLU A O 1
ATOM 913 N N . TYR A 1 121 ? 2.813 4.005 -11.767 1.00 98.06 121 TYR A N 1
ATOM 914 C CA . TYR A 1 121 ? 4.224 3.873 -12.086 1.00 98.06 121 TYR A CA 1
ATOM 915 C C . TYR A 1 121 ? 4.913 5.220 -11.878 1.00 98.06 121 TYR A C 1
ATOM 917 O O . TYR A 1 121 ? 4.390 6.244 -12.318 1.00 98.06 121 TYR A O 1
ATOM 925 N N . GLU A 1 122 ? 6.067 5.220 -11.222 1.00 97.06 122 GLU A N 1
ATOM 926 C CA . GLU A 1 122 ? 6.853 6.419 -10.929 1.00 97.06 122 GLU A CA 1
ATOM 927 C C . GLU A 1 122 ? 8.349 6.105 -10.999 1.00 97.06 122 GLU A C 1
ATOM 929 O O . GLU A 1 122 ? 8.776 4.999 -10.665 1.00 97.06 122 GLU A O 1
ATOM 934 N N . ILE A 1 123 ? 9.152 7.093 -11.395 1.00 96.38 123 ILE A N 1
ATOM 935 C CA . ILE A 1 123 ? 10.612 7.027 -11.301 1.00 96.38 123 ILE A CA 1
ATOM 936 C C . ILE A 1 123 ? 11.051 7.931 -10.153 1.00 96.38 123 ILE A C 1
ATOM 938 O O . ILE A 1 123 ? 10.997 9.156 -10.261 1.00 96.38 123 ILE A O 1
ATOM 942 N N . VAL A 1 124 ? 11.511 7.324 -9.063 1.00 94.44 124 VAL A N 1
ATOM 943 C CA . VAL A 1 124 ? 11.892 8.024 -7.836 1.00 94.44 124 VAL A CA 1
ATOM 944 C C . VAL A 1 124 ? 13.417 8.156 -7.765 1.00 94.44 124 VAL A C 1
ATOM 946 O O . VAL A 1 124 ? 14.124 7.152 -7.876 1.00 94.44 124 VAL A O 1
ATOM 949 N N . PRO A 1 125 ? 13.972 9.366 -7.577 1.00 92.88 125 PRO A N 1
ATOM 950 C CA . PRO A 1 125 ? 15.399 9.527 -7.325 1.00 92.88 125 PRO A CA 1
ATOM 951 C C . PRO A 1 125 ? 15.762 8.977 -5.940 1.00 92.88 125 PRO A C 1
ATOM 953 O O . PRO A 1 125 ? 15.126 9.311 -4.941 1.00 92.88 125 PRO A O 1
ATOM 956 N N . VAL A 1 126 ? 16.810 8.160 -5.884 1.00 91.94 126 VAL A N 1
ATOM 957 C CA . VAL A 1 126 ? 17.356 7.554 -4.662 1.00 91.94 126 VAL A CA 1
ATOM 958 C C . VAL A 1 126 ? 18.882 7.683 -4.655 1.00 91.94 126 VAL A C 1
ATOM 960 O O . VAL A 1 126 ? 19.488 7.956 -5.689 1.00 91.94 126 VAL A O 1
ATOM 963 N N . ASP A 1 127 ? 19.531 7.458 -3.511 1.00 87.94 127 ASP A N 1
ATOM 964 C CA . ASP A 1 127 ? 20.996 7.595 -3.390 1.00 87.94 127 ASP A CA 1
ATOM 965 C C . ASP A 1 127 ? 21.765 6.704 -4.381 1.00 87.94 127 ASP A C 1
ATOM 967 O O . ASP A 1 127 ? 22.818 7.086 -4.890 1.00 87.94 127 ASP A O 1
ATOM 971 N N . ALA A 1 128 ? 21.217 5.525 -4.685 1.00 87.56 128 ALA A N 1
ATOM 972 C CA . ALA A 1 128 ? 21.790 4.567 -5.626 1.00 87.56 128 ALA A CA 1
ATOM 973 C C . ALA A 1 128 ? 21.478 4.872 -7.108 1.00 87.56 128 ALA A C 1
ATOM 975 O O . ALA A 1 128 ? 21.985 4.170 -7.979 1.00 87.56 128 ALA A O 1
ATOM 976 N N . GLY A 1 129 ? 20.668 5.895 -7.418 1.00 90.69 129 GLY A N 1
ATOM 977 C CA . GLY A 1 129 ? 20.297 6.256 -8.788 1.00 90.69 129 GLY A CA 1
ATOM 978 C C . GLY A 1 129 ? 18.810 6.570 -8.964 1.00 90.69 129 GLY A C 1
ATOM 979 O O . GLY A 1 129 ? 18.250 7.426 -8.282 1.00 90.69 129 GLY A O 1
ATOM 980 N N . LYS A 1 130 ? 18.170 5.920 -9.938 1.00 93.44 130 LYS A N 1
ATOM 981 C CA . LYS A 1 130 ? 16.735 6.058 -10.207 1.00 93.44 130 LYS A CA 1
ATOM 982 C C . LYS A 1 130 ? 16.057 4.733 -9.910 1.00 93.44 130 LYS A C 1
ATOM 984 O O . LYS A 1 130 ? 16.408 3.728 -10.503 1.00 93.44 130 LYS A O 1
ATOM 989 N N . CYS A 1 131 ? 15.100 4.757 -8.999 1.00 95.62 131 CYS A N 1
ATOM 990 C CA . CYS A 1 131 ? 14.278 3.611 -8.671 1.00 95.62 131 CYS A CA 1
ATOM 991 C C . CYS A 1 131 ? 13.001 3.662 -9.512 1.00 95.62 131 CYS A C 1
ATOM 993 O O . CYS A 1 131 ? 12.264 4.648 -9.462 1.00 95.62 131 CYS A O 1
ATOM 995 N N . HIS A 1 132 ? 12.738 2.622 -10.290 1.00 97.00 132 HIS A N 1
ATOM 996 C CA . HIS A 1 132 ? 11.476 2.429 -10.990 1.00 97.00 132 HIS A CA 1
ATOM 997 C C . HIS A 1 132 ? 10.507 1.748 -10.035 1.00 97.00 132 HIS A C 1
ATOM 999 O O . HIS A 1 132 ? 10.815 0.680 -9.520 1.00 97.00 132 HIS A O 1
ATOM 1005 N N . VAL A 1 133 ? 9.349 2.355 -9.778 1.00 96.19 133 VAL A N 1
ATOM 1006 C CA . VAL A 1 133 ? 8.433 1.900 -8.727 1.00 96.19 133 VAL A CA 1
ATOM 1007 C C . VAL A 1 133 ? 7.034 1.706 -9.271 1.00 96.19 133 VAL A C 1
ATOM 1009 O O . VAL A 1 133 ? 6.493 2.548 -9.986 1.00 96.19 133 VAL A O 1
ATOM 1012 N N . VAL A 1 134 ? 6.427 0.600 -8.867 1.00 96.94 134 VAL A N 1
ATOM 1013 C CA . VAL A 1 134 ? 5.036 0.254 -9.124 1.00 96.94 134 VAL A CA 1
ATOM 1014 C C . VAL A 1 134 ? 4.306 0.319 -7.793 1.00 96.94 134 VAL A C 1
ATOM 1016 O O . VAL A 1 134 ? 4.573 -0.478 -6.892 1.00 96.94 134 VAL A O 1
ATOM 1019 N N . TYR A 1 135 ? 3.360 1.241 -7.665 1.00 96.19 135 TYR A N 1
ATOM 1020 C CA . TYR A 1 135 ? 2.503 1.352 -6.493 1.00 96.19 135 TYR A CA 1
ATOM 1021 C C . TYR A 1 135 ? 1.105 0.810 -6.776 1.00 96.19 135 TYR A C 1
ATOM 1023 O O . TYR A 1 135 ? 0.556 0.961 -7.868 1.00 96.19 135 TYR A O 1
ATOM 1031 N N . LEU A 1 136 ? 0.473 0.263 -5.741 1.00 95.44 136 LEU A N 1
ATOM 1032 C CA . LEU A 1 136 ? -0.978 0.197 -5.655 1.00 95.44 136 LEU A CA 1
ATOM 1033 C C . LEU A 1 136 ? -1.476 1.413 -4.884 1.00 95.44 136 LEU A C 1
ATOM 1035 O O . LEU A 1 136 ? -1.206 1.561 -3.688 1.00 95.44 136 LEU A O 1
ATOM 1039 N N . ARG A 1 137 ? -2.238 2.266 -5.564 1.00 94.44 137 ARG A N 1
ATOM 1040 C CA . ARG A 1 137 ? -3.035 3.300 -4.915 1.00 94.44 137 ARG A CA 1
ATOM 1041 C C . ARG A 1 137 ? -4.301 2.656 -4.394 1.00 94.44 137 ARG A C 1
ATOM 1043 O O . ARG A 1 137 ? -5.022 1.980 -5.127 1.00 94.44 137 ARG A O 1
ATOM 1050 N N . THR A 1 138 ? -4.575 2.865 -3.124 1.00 92.00 138 THR A N 1
ATOM 1051 C CA . THR A 1 138 ? -5.765 2.334 -2.470 1.00 92.00 138 THR A CA 1
ATOM 1052 C C . THR A 1 138 ? -6.884 3.370 -2.446 1.00 92.00 138 THR A C 1
ATOM 1054 O O . THR A 1 138 ? -6.641 4.571 -2.560 1.00 92.00 138 THR A O 1
ATOM 1057 N N . THR A 1 139 ? -8.123 2.918 -2.259 1.00 85.19 139 THR A N 1
ATOM 1058 C CA . THR A 1 139 ? -9.317 3.783 -2.231 1.00 85.19 139 THR A CA 1
ATOM 1059 C C . THR A 1 139 ? -9.313 4.811 -1.097 1.00 85.19 139 THR A C 1
ATOM 1061 O O . THR A 1 139 ? -10.074 5.769 -1.140 1.00 85.19 139 THR A O 1
ATOM 1064 N N . ASP A 1 140 ? -8.496 4.601 -0.059 1.00 81.44 140 ASP A N 1
ATOM 1065 C CA . ASP A 1 140 ? -8.313 5.553 1.045 1.00 81.44 140 ASP A CA 1
ATOM 1066 C C . ASP A 1 140 ? -7.155 6.541 0.799 1.00 81.44 140 ASP A C 1
ATOM 1068 O O . ASP A 1 140 ? -6.853 7.372 1.650 1.00 81.44 140 ASP A O 1
ATOM 1072 N N . GLY A 1 141 ? -6.531 6.485 -0.38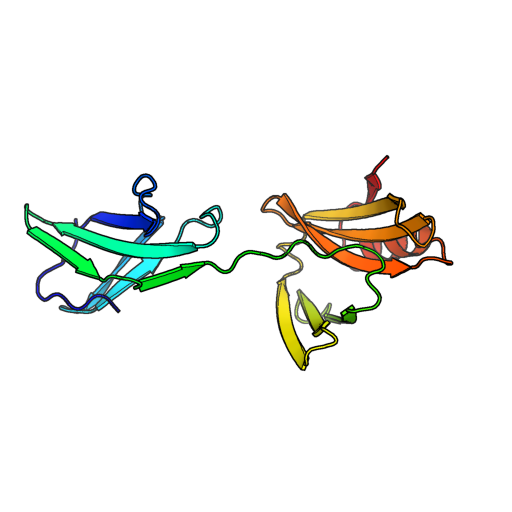0 1.00 82.88 141 GLY A N 1
ATOM 1073 C CA . GLY A 1 141 ? -5.473 7.397 -0.788 1.00 82.88 141 GLY A CA 1
ATOM 1074 C C . GLY A 1 141 ? -4.060 6.950 -0.421 1.00 82.88 141 GLY A C 1
ATOM 1075 O O . GLY A 1 141 ? -3.113 7.669 -0.732 1.00 82.88 141 GLY A O 1
ATOM 1076 N N . ARG A 1 142 ? -3.866 5.777 0.190 1.00 86.62 142 ARG A N 1
ATOM 1077 C CA . ARG A 1 142 ? -2.509 5.267 0.445 1.00 86.62 142 ARG A CA 1
ATOM 1078 C C . ARG A 1 142 ? -1.859 4.724 -0.819 1.00 86.62 142 ARG A C 1
ATOM 1080 O O . ARG A 1 142 ? -2.544 4.142 -1.662 1.00 86.62 142 ARG A O 1
ATOM 1087 N N . ARG A 1 143 ? -0.535 4.853 -0.901 1.00 90.25 143 ARG A N 1
ATOM 1088 C CA . ARG A 1 143 ? 0.316 4.231 -1.924 1.00 90.25 143 ARG A CA 1
ATOM 1089 C C . ARG A 1 143 ? 1.102 3.099 -1.276 1.00 90.25 143 ARG A C 1
ATOM 1091 O O . ARG A 1 143 ? 1.727 3.302 -0.242 1.00 90.25 143 ARG A O 1
ATOM 1098 N N . ILE A 1 144 ? 1.044 1.913 -1.863 1.00 90.50 144 ILE A N 1
ATOM 1099 C CA . ILE A 1 144 ? 1.723 0.718 -1.356 1.00 90.50 144 ILE A CA 1
ATOM 1100 C C . ILE A 1 1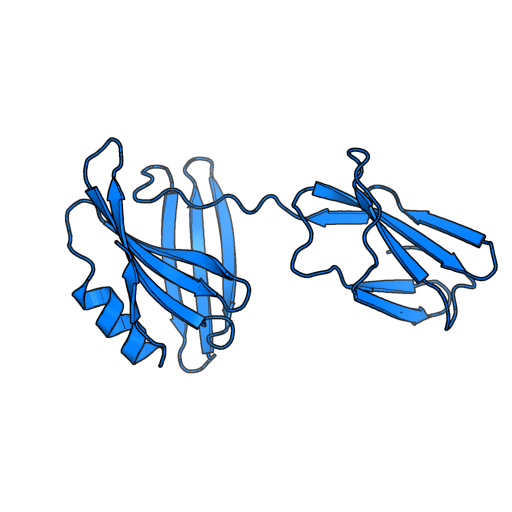44 ? 2.664 0.227 -2.448 1.00 90.50 144 ILE A C 1
ATOM 1102 O O . ILE A 1 144 ? 2.194 -0.051 -3.548 1.00 90.50 144 ILE A O 1
ATOM 1106 N N . ILE A 1 145 ? 3.963 0.108 -2.160 1.00 92.56 145 ILE A N 1
ATOM 1107 C CA . ILE A 1 145 ? 4.926 -0.451 -3.120 1.00 92.56 145 ILE A CA 1
ATOM 1108 C C . ILE A 1 145 ? 4.547 -1.905 -3.418 1.00 92.56 145 ILE A C 1
ATOM 1110 O O . ILE A 1 145 ? 4.408 -2.725 -2.504 1.00 92.56 145 ILE A O 1
ATOM 1114 N N . PHE A 1 146 ? 4.349 -2.190 -4.703 1.00 93.44 146 PHE A N 1
ATOM 1115 C CA . PHE A 1 146 ? 4.116 -3.522 -5.248 1.00 93.44 146 PHE A CA 1
ATOM 1116 C C . PHE A 1 146 ? 5.386 -4.116 -5.854 1.00 93.44 146 PHE A C 1
ATOM 1118 O O . PHE A 1 146 ? 5.596 -5.317 -5.781 1.00 93.44 146 PHE A O 1
ATOM 1125 N N . SER A 1 147 ? 6.214 -3.295 -6.485 1.00 93.88 147 SER A N 1
ATOM 1126 C CA . SER A 1 147 ? 7.511 -3.709 -7.008 1.00 93.88 147 SER A CA 1
ATOM 1127 C C . SER A 1 147 ? 8.365 -2.472 -7.191 1.00 93.88 147 SER A C 1
ATOM 1129 O O . SER A 1 147 ? 7.837 -1.414 -7.541 1.00 93.88 147 SER A O 1
ATOM 1131 N N . ASP A 1 148 ? 9.660 -2.605 -6.974 1.00 94.81 148 ASP A N 1
ATOM 1132 C CA . ASP A 1 148 ? 10.633 -1.551 -7.179 1.00 94.81 148 ASP A CA 1
ATOM 1133 C C . ASP A 1 148 ? 11.965 -2.134 -7.646 1.00 94.81 148 ASP A C 1
ATOM 1135 O O . ASP A 1 148 ? 12.404 -3.160 -7.145 1.00 94.81 148 ASP A O 1
ATOM 1139 N N . GLU A 1 149 ? 12.586 -1.497 -8.635 1.00 94.38 149 GLU A N 1
ATOM 1140 C CA . GLU A 1 149 ? 13.847 -1.956 -9.220 1.00 94.38 149 GLU A CA 1
ATOM 1141 C C . GLU A 1 149 ? 14.743 -0.764 -9.574 1.00 94.38 149 GLU A C 1
ATOM 1143 O O . GLU A 1 149 ? 14.271 0.276 -10.041 1.00 94.38 149 GLU A O 1
ATOM 1148 N N . LEU A 1 150 ? 16.053 -0.906 -9.351 1.00 93.25 150 LEU A N 1
ATOM 1149 C CA . LEU A 1 150 ? 17.044 0.121 -9.713 1.00 93.25 150 LEU A CA 1
ATOM 1150 C C . LEU A 1 150 ? 17.422 0.066 -11.197 1.00 93.25 150 LEU A C 1
ATOM 1152 O O . LEU A 1 150 ? 17.671 1.102 -11.810 1.00 93.25 150 LEU A O 1
ATOM 1156 N N . ASP A 1 151 ? 17.474 -1.140 -11.760 1.00 89.31 151 ASP A N 1
ATOM 1157 C CA . ASP A 1 151 ? 18.081 -1.390 -13.071 1.00 89.31 151 ASP A CA 1
ATOM 1158 C C . ASP A 1 151 ? 17.060 -1.779 -14.153 1.00 89.31 151 ASP A C 1
ATOM 1160 O O . ASP A 1 151 ? 17.408 -1.848 -15.335 1.00 89.31 151 ASP A O 1
ATOM 1164 N N . GLU A 1 152 ? 15.803 -2.025 -13.775 1.00 91.56 152 GLU A N 1
ATOM 1165 C CA . GLU A 1 152 ? 14.746 -2.472 -14.684 1.00 91.56 152 GLU A CA 1
ATOM 1166 C C . GLU A 1 152 ? 13.604 -1.457 -14.765 1.00 91.56 152 GLU A C 1
ATOM 1168 O O . GLU A 1 152 ? 13.055 -1.014 -13.755 1.00 91.56 152 GLU A O 1
ATOM 1173 N N . ASP A 1 153 ? 13.206 -1.111 -15.992 1.00 94.56 153 ASP A N 1
ATOM 1174 C CA . ASP A 1 153 ? 12.025 -0.286 -16.207 1.00 94.56 153 ASP A CA 1
ATOM 1175 C C . ASP A 1 153 ? 10.746 -1.108 -16.001 1.00 94.56 153 ASP A C 1
ATOM 1177 O O . ASP A 1 153 ? 10.330 -1.895 -16.851 1.00 94.56 153 ASP A O 1
ATOM 1181 N N . LEU A 1 154 ? 10.075 -0.866 -14.877 1.00 96.88 154 LEU A N 1
ATOM 1182 C CA . LEU A 1 154 ? 8.834 -1.549 -14.513 1.00 96.88 154 LEU A CA 1
ATOM 1183 C C . LEU A 1 154 ? 7.576 -1.004 -15.211 1.00 96.88 154 LEU A C 1
ATOM 1185 O O . LEU A 1 154 ? 6.458 -1.385 -14.847 1.00 96.88 154 LEU A O 1
ATOM 1189 N N . LYS A 1 155 ? 7.705 -0.115 -16.202 1.00 97.19 155 LYS A N 1
ATOM 1190 C CA . LYS A 1 155 ? 6.554 0.500 -16.875 1.00 97.19 155 LYS A CA 1
ATOM 1191 C C . LYS A 1 155 ? 5.649 -0.542 -17.524 1.00 97.19 155 LYS A C 1
ATOM 1193 O O . LYS A 1 155 ? 4.471 -0.626 -17.195 1.00 97.19 155 LYS A O 1
ATOM 1198 N N . ASP A 1 156 ? 6.176 -1.402 -18.388 1.00 97.25 156 ASP A N 1
ATOM 1199 C CA . ASP A 1 156 ? 5.349 -2.419 -19.051 1.00 97.25 156 ASP A CA 1
ATOM 1200 C C . ASP A 1 156 ? 4.719 -3.396 -18.047 1.00 97.25 156 ASP A C 1
ATOM 1202 O O . ASP A 1 156 ? 3.561 -3.807 -18.202 1.00 97.25 156 ASP A O 1
ATOM 1206 N N . PHE A 1 157 ? 5.445 -3.694 -16.967 1.00 96.88 157 PHE A N 1
ATOM 1207 C CA . PHE A 1 157 ? 4.949 -4.493 -15.856 1.00 96.88 157 PHE A CA 1
ATOM 1208 C C . PHE A 1 157 ? 3.762 -3.827 -15.140 1.00 96.88 157 PHE A C 1
ATOM 1210 O O . PHE A 1 157 ? 2.745 -4.489 -14.928 1.00 96.88 157 PHE A O 1
ATOM 1217 N N . ALA A 1 158 ? 3.809 -2.522 -14.844 1.00 97.56 158 ALA A N 1
ATOM 1218 C CA . ALA A 1 158 ? 2.684 -1.797 -14.242 1.00 97.56 158 ALA A CA 1
ATOM 1219 C C . ALA A 1 158 ? 1.409 -1.879 -15.101 1.00 97.56 158 ALA A C 1
ATOM 1221 O O . ALA A 1 158 ? 0.309 -2.078 -14.577 1.00 97.56 158 ALA A O 1
ATOM 1222 N N . TRP A 1 159 ? 1.532 -1.778 -16.429 1.00 98.19 159 TRP A N 1
ATOM 1223 C CA . TRP A 1 159 ? 0.384 -1.883 -17.336 1.00 98.19 159 TRP A CA 1
ATOM 1224 C C . TRP A 1 159 ? -0.106 -3.325 -17.494 1.00 98.19 159 TRP A C 1
ATOM 1226 O O . TRP A 1 159 ? -1.294 -3.544 -17.732 1.00 98.19 159 TRP A O 1
ATOM 1236 N N . ALA A 1 160 ? 0.772 -4.323 -17.382 1.00 97.06 160 ALA A N 1
ATOM 1237 C CA . ALA A 1 160 ? 0.358 -5.722 -17.319 1.00 97.06 160 ALA A CA 1
ATOM 1238 C C . ALA A 1 160 ? -0.413 -6.013 -16.027 1.00 97.06 160 ALA A C 1
ATOM 1240 O O . ALA A 1 160 ? -1.530 -6.535 -16.085 1.00 97.06 160 ALA A O 1
ATOM 1241 N N . LEU A 1 161 ? 0.127 -5.577 -14.888 1.00 95.44 161 LEU A N 1
ATOM 1242 C CA . LEU A 1 161 ? -0.502 -5.703 -13.581 1.00 95.44 161 LEU A CA 1
ATOM 1243 C C . LEU A 1 161 ? -1.878 -5.031 -13.558 1.00 95.44 161 LEU A C 1
ATOM 1245 O O . LEU A 1 161 ? -2.846 -5.623 -13.091 1.00 95.44 161 LEU A O 1
ATOM 1249 N N . SER A 1 162 ? -2.009 -3.824 -14.107 1.00 96.94 162 SER A N 1
ATOM 1250 C CA . SER A 1 162 ? -3.288 -3.105 -14.123 1.00 96.94 162 SER A CA 1
ATOM 1251 C C . SER A 1 162 ? -4.384 -3.864 -14.879 1.00 96.94 162 SER A C 1
ATOM 1253 O O . SER A 1 162 ? -5.504 -3.994 -14.375 1.00 96.94 162 SER A O 1
ATOM 1255 N N . ARG A 1 163 ? -4.050 -4.476 -16.025 1.00 95.75 163 ARG A N 1
ATOM 1256 C CA . ARG A 1 163 ? -4.957 -5.374 -16.758 1.00 95.75 163 ARG A CA 1
ATOM 1257 C C . ARG A 1 163 ? -5.322 -6.604 -15.935 1.00 95.75 163 ARG A C 1
ATOM 1259 O O . ARG A 1 163 ? -6.492 -6.978 -15.895 1.00 95.75 163 ARG A O 1
ATOM 1266 N N . ASP A 1 164 ? -4.350 -7.202 -15.254 1.00 92.31 164 ASP A N 1
ATOM 1267 C CA . ASP A 1 164 ? -4.565 -8.383 -14.418 1.00 92.31 164 ASP A CA 1
ATOM 1268 C C . ASP A 1 164 ? -5.461 -8.118 -13.206 1.00 92.31 164 ASP A C 1
ATOM 1270 O O . ASP A 1 164 ? -6.245 -8.991 -12.822 1.00 92.31 164 ASP A O 1
ATOM 1274 N N . LEU A 1 165 ? -5.359 -6.925 -12.620 1.00 92.56 165 LEU A N 1
ATOM 1275 C CA . LEU A 1 165 ? -6.183 -6.490 -11.493 1.00 92.56 165 LEU A CA 1
ATOM 1276 C C . LEU A 1 165 ? -7.531 -5.897 -11.934 1.00 92.56 165 LEU A C 1
ATOM 1278 O O . LEU A 1 165 ? -8.420 -5.721 -11.097 1.00 92.56 165 LEU A O 1
ATOM 1282 N N . GLY A 1 166 ? -7.696 -5.583 -13.223 1.00 93.44 166 GLY A N 1
ATOM 1283 C CA . GLY A 1 166 ? -8.860 -4.862 -13.739 1.00 93.44 166 GLY A CA 1
ATOM 1284 C C . GLY A 1 166 ? -8.948 -3.433 -13.193 1.00 93.44 166 GLY A C 1
ATOM 1285 O O . GLY A 1 166 ? -10.031 -2.981 -12.818 1.00 93.44 166 GLY A O 1
ATOM 1286 N N . LYS A 1 167 ? -7.805 -2.749 -13.089 1.00 95.19 167 LYS A N 1
ATOM 1287 C CA . LYS A 1 167 ? -7.658 -1.393 -12.539 1.00 95.19 167 LYS A CA 1
ATOM 1288 C C . LYS A 1 167 ? -6.987 -0.474 -13.561 1.00 95.19 167 LYS A C 1
ATOM 1290 O O . LYS A 1 167 ? -6.242 -0.966 -14.406 1.00 95.19 167 LYS A O 1
ATOM 1295 N N . PRO A 1 168 ? -7.236 0.844 -13.525 1.00 97.25 168 PRO A N 1
ATOM 1296 C CA . PRO A 1 168 ? -6.489 1.776 -14.360 1.00 97.25 168 PRO A CA 1
ATOM 1297 C C . PRO A 1 168 ? -5.005 1.803 -13.957 1.00 97.25 168 PRO A C 1
ATOM 1299 O O . PRO A 1 168 ? -4.667 1.570 -12.795 1.00 97.25 168 PRO A O 1
ATOM 1302 N N . ALA A 1 169 ? -4.135 2.089 -14.928 1.00 97.50 169 ALA A N 1
ATOM 1303 C CA . ALA A 1 169 ? -2.730 2.421 -14.703 1.00 97.50 169 ALA A CA 1
ATOM 1304 C C . ALA A 1 169 ? -2.488 3.898 -15.016 1.00 97.50 169 ALA A C 1
ATOM 1306 O O . ALA A 1 169 ? -3.025 4.408 -16.003 1.00 97.50 169 ALA A O 1
ATOM 1307 N N . VAL A 1 170 ? -1.645 4.553 -14.220 1.00 97.56 170 VAL A N 1
ATOM 1308 C CA . VAL A 1 170 ? -1.192 5.927 -14.464 1.00 97.56 170 VAL A CA 1
ATOM 1309 C C . VAL A 1 170 ? 0.320 6.052 -14.295 1.00 97.56 170 VAL A C 1
ATOM 1311 O O . VAL A 1 170 ? 0.925 5.381 -13.463 1.00 97.56 170 VAL A O 1
ATOM 1314 N N . GLU A 1 171 ? 0.920 6.939 -15.082 1.00 97.31 171 GLU A N 1
ATOM 1315 C CA . GLU A 1 171 ? 2.305 7.379 -14.910 1.00 97.31 171 GLU A CA 1
ATOM 1316 C C . GLU A 1 171 ? 2.322 8.656 -14.075 1.00 97.31 171 GLU A C 1
ATOM 1318 O O . GLU A 1 171 ? 1.694 9.653 -14.444 1.00 97.31 171 GLU A O 1
ATOM 1323 N N . ILE A 1 172 ? 3.042 8.615 -12.962 1.00 95.06 172 ILE A N 1
ATOM 1324 C CA . ILE A 1 172 ? 3.315 9.760 -12.103 1.00 95.06 172 ILE A CA 1
ATOM 1325 C C . ILE A 1 172 ? 4.639 10.373 -12.563 1.00 95.06 172 ILE A C 1
ATOM 1327 O O . ILE A 1 172 ? 5.597 9.654 -12.851 1.00 95.06 172 ILE A O 1
ATOM 1331 N N . LYS A 1 173 ? 4.655 11.698 -12.698 1.00 83.19 173 LYS A N 1
ATOM 1332 C CA . LYS A 1 173 ? 5.787 12.477 -13.209 1.00 83.19 173 LYS A CA 1
ATOM 1333 C C . LYS A 1 173 ? 6.405 13.333 -12.124 1.00 83.19 173 LYS A C 1
ATOM 1335 O O . LYS A 1 173 ? 5.618 13.838 -11.293 1.00 83.19 173 LYS A O 1
#

pLDDT: mean 81.33, std 13.72, range [37.44, 98.19]

Foldseek 3Di:
DQFDAPPDPPKWKWWAAPVRDDIDTFPDWDDPDRTDIDTHHDPPDAFGFTWMWIDDPRDIGIDGSPDGHHHPDPDDFPDPQKDWDWDQDPPQQKIWIWIQGNVRDIDIDMDGLQQFAAWEWEWDQDPLGTKTFIWGQGPVGDTHTPDIDDPDHCVVVSVVVCVVSVHYYDYDD

Secondary structure (DSSP, 8-state):
-B--TT--TT-EEEEEETTSPPPEE-SEEEEEETTEEEEEPPTTPPSEEEEEEEEETTEEEEEEEEEEE----PPPTT-TTEEEEEEEETTTTEEEEEEEETTS-EEEEEEETTTEEEEEEEEEEETTEEEEEEEEEETTS-EEEEEEESSS--HHHHHHHHHHHT--EEE--